Protein 7UI8 (pdb70)

Secondary structure (DSSP, 8-state):
--TT--EEEEEEEETT----SSEEE-GGG-TTB-EEEEEEEESS-TT-EEEEEEEEEEE-TTS-EEEEEEEEEEEE--TTS-EEEEEEPPPB---TT-EEEEEEEEEESS---/--S--EEEE--TT-GGGEEEE--

Foldseek 3Di:
DPPPFKDWDKWKDWPPFPDTPNGDDDQVQQFQIKIKIKIWMARAQAFFKWWKKKFKWWQDPVRDTDTPWMDIDTDGQHNRRTDMDMDITGGGRHHPPTDIDMDIDIGTPDDPD/DPDDDDDDDDDPPPPVPDDDDDD

Radius of gyration: 15.57 Å; Cα contacts (8 Å, |Δi|>4): 382; chains: 2; bounding box: 23×36×44 Å

CATH classification: 2.60.40.3930

Nearest PDB structures (foldseek):
  7ui8-assembly1_A  TM=1.009E+00  e=3.590E-20  Enterococcus columbae
  8f90-assembly4_D  TM=9.268E-01  e=2.932E-08  Suipraeoptans intestinalis
  4ni6-assembly1_A  TM=8.683E-01  e=1.559E-08  Clostridium perfringens B str. ATCC 3626
  4mkm-assembly1_A  TM=8.497E-01  e=2.056E-07  Clostridium perfringens B str. ATCC 3626
  8f9l-assembly2_B  TM=8.148E-01  e=1.978E-06  Gemella massiliensis

Structure (mmCIF, N/CA/C/O backbone):
data_7UI8
#
_entry.id   7UI8
#
_cell.length_a   120.775
_cell.length_b   120.775
_cell.length_c   45.444
_cell.angle_alpha   90.000
_cell.angle_beta   90.000
_cell.angle_gamma   120.000
#
_symmetry.space_group_name_H-M   'P 6 2 2'
#
loop_
_entity.id
_entity.type
_entity.pdbx_description
1 polymer 'Split ester bond-containing adhesin repeat domain'
2 polymer GLY-ASP-THR-LYS-HIS-GLU-VAL-ARG-HIS-GLU-ASN-PRO-GLN-ASP-GLU-ALA-GLN-THR-ILE-VAL-VAL-ASN-LYS
3 water water
#
loop_
_atom_site.group_PDB
_atom_site.id
_atom_site.type_symbol
_atom_site.label_atom_id
_atom_site.label_alt_id
_atom_site.label_comp_id
_atom_site.label_asym_id
_atom_site.label_entity_id
_atom_site.label_seq_id
_atom_site.pdbx_PDB_ins_code
_atom_site.Cartn_x
_atom_site.Cartn_y
_atom_site.Cartn_z
_atom_site.occupancy
_atom_site.B_iso_or_equiv
_atom_site.auth_seq_id
_atom_site.auth_comp_id
_atom_site.auth_asym_id
_atom_site.auth_atom_id
_atom_site.pdbx_PDB_model_num
ATOM 1 N N . THR A 1 6 ? -30.983 17.747 39.915 1.000 72.057 6 THR A N 1
ATOM 2 C CA . THR A 1 6 ? -31.916 18.239 38.848 1.000 72.026 6 THR A CA 1
ATOM 3 C C . THR A 1 6 ? -31.999 17.248 37.688 1.000 66.293 6 THR A C 1
ATOM 4 O O . THR A 1 6 ? -30.939 16.848 37.175 1.000 64.821 6 THR A O 1
ATOM 8 N N . ASN A 1 7 ? -33.220 16.921 37.263 1.000 64.514 7 ASN A N 1
ATOM 9 C CA . ASN A 1 7 ? -33.476 16.107 36.049 1.000 64.237 7 ASN A CA 1
ATOM 10 C C . ASN A 1 7 ? -32.828 16.836 34.872 1.000 62.846 7 ASN A C 1
ATOM 11 O O . ASN A 1 7 ? -33.072 18.025 34.675 1.000 59.528 7 ASN A O 1
ATOM 16 N N . PRO A 1 8 ? -31.943 16.165 34.095 1.000 62.244 8 PRO A N 1
ATOM 17 C CA . PRO A 1 8 ? -31.346 16.760 32.897 1.000 62.169 8 PRO A CA 1
ATOM 18 C C . PRO A 1 8 ? -32.353 17.302 31.870 1.000 61.974 8 PRO A C 1
ATOM 19 O O . PRO A 1 8 ? -32.021 18.249 31.198 1.000 60.672 8 PRO A O 1
ATOM 23 N N . LYS A 1 9 ? -33.538 16.685 31.790 1.000 62.698 9 LYS A N 1
ATOM 24 C CA . LYS A 1 9 ? -34.646 17.011 30.848 1.000 61.169 9 LYS A CA 1
ATOM 25 C C . LYS A 1 9 ? -35.451 18.238 31.299 1.000 58.664 9 LYS A C 1
ATOM 26 O O . LYS A 1 9 ? -36.201 18.765 30.467 1.000 61.463 9 LYS A O 1
ATOM 32 N N . GLU A 1 10 ? -35.371 18.628 32.574 1.000 60.565 10 GLU A N 1
ATOM 33 C CA . GLU A 1 10 ? -36.078 19.813 33.133 1.000 63.152 10 GLU A CA 1
ATOM 34 C C . GLU A 1 10 ? -35.600 21.076 32.414 1.000 59.560 10 GLU A C 1
ATOM 35 O O . GLU A 1 10 ? -34.393 21.180 32.160 1.000 59.928 10 GLU A O 1
ATOM 41 N N . GLY A 1 11 ? -36.512 22.010 32.137 1.000 57.200 11 GLY A N 1
ATOM 42 C CA . GLY A 1 11 ? -36.178 23.358 31.646 1.000 56.539 11 GLY A CA 1
ATOM 43 C C . GLY A 1 11 ? -36.834 23.665 30.313 1.000 55.862 11 GLY A C 1
ATOM 44 O O . GLY A 1 11 ? -36.882 22.786 29.444 1.000 53.703 11 GLY A O 1
ATOM 45 N N . GLN A 1 12 ? -37.307 24.894 30.159 1.000 57.246 12 GLN A N 1
ATOM 46 C CA . GLN A 1 12 ? -37.890 25.415 28.903 1.000 60.304 12 GLN A CA 1
ATOM 47 C C . GLN A 1 12 ? -37.350 26.825 28.669 1.000 56.585 12 GLN A C 1
ATOM 48 O O . GLN A 1 12 ? -37.296 27.594 29.636 1.000 54.347 12 GLN A O 1
ATOM 54 N N . LEU A 1 13 ? -36.955 27.125 27.431 1.000 57.237 13 LEU A N 1
ATOM 55 C CA . LEU A 1 13 ? -36.700 28.502 26.940 1.000 56.636 13 LEU A CA 1
ATOM 56 C C . LEU A 1 13 ? -37.705 28.803 25.825 1.000 55.447 13 LEU A C 1
ATOM 57 O O . LEU A 1 13 ? -37.712 28.070 24.823 1.000 57.703 13 LEU A O 1
ATOM 62 N N . ALA A 1 14 ? -38.544 29.820 26.016 1.000 56.119 14 ALA A N 1
ATOM 63 C CA . ALA A 1 14 ? -39.310 30.492 24.942 1.000 55.299 14 ALA A CA 1
ATOM 64 C C . ALA A 1 14 ? -38.606 31.818 24.638 1.000 58.224 14 ALA A C 1
ATOM 65 O O . ALA A 1 14 ? -38.191 32.505 25.595 1.000 63.429 14 ALA A O 1
ATOM 67 N N . THR A 1 15 ? -38.439 32.152 23.359 1.000 55.662 15 THR A N 1
ATOM 68 C CA . THR A 1 15 ? -37.719 33.368 22.911 1.000 54.628 15 THR A CA 1
ATOM 69 C C . THR A 1 15 ? -38.622 34.174 21.973 1.000 56.110 15 THR A C 1
ATOM 70 O O . THR A 1 15 ? -39.278 33.568 21.107 1.000 59.792 15 THR A O 1
ATOM 74 N N . THR A 1 16 ? -38.657 35.493 22.164 1.000 56.217 16 THR A N 1
ATOM 75 C CA . THR A 1 16 ? -39.299 36.468 21.249 1.000 57.815 16 THR A CA 1
ATOM 76 C C . THR A 1 16 ? -38.239 37.480 20.814 1.000 57.107 16 THR A C 1
ATOM 77 O O . THR A 1 16 ? -37.718 38.194 21.688 1.000 58.646 16 THR A O 1
ATOM 81 N N . VAL A 1 17 ? -37.908 37.506 19.522 1.000 56.691 17 VAL A N 1
ATOM 82 C CA . VAL A 1 17 ? -36.944 38.487 18.949 1.000 56.961 17 VAL A CA 1
ATOM 83 C C . VAL A 1 17 ? -37.688 39.804 18.706 1.000 55.257 17 VAL A C 1
ATOM 84 O O . VAL A 1 17 ? -38.888 39.763 18.364 1.000 54.377 17 VAL A O 1
ATOM 88 N N . SER A 1 18 ? -37.003 40.929 18.913 1.000 56.247 18 SER A N 1
ATOM 89 C CA . SER A 1 18 ? -37.495 42.294 18.593 1.000 56.940 18 SER A CA 1
ATOM 90 C C . SER A 1 18 ? -36.349 43.109 17.989 1.000 56.381 18 SER A C 1
ATOM 91 O O . SER A 1 18 ? -35.171 42.752 18.201 1.000 55.883 18 SER A O 1
ATOM 94 N N . VAL A 1 19 ? -36.700 44.147 17.236 1.000 56.431 19 VAL A N 1
ATOM 95 C CA . VAL A 1 19 ? -35.740 45.141 16.679 1.000 55.467 19 VAL A CA 1
ATOM 96 C C . VAL A 1 19 ? -36.144 46.526 17.184 1.000 53.744 19 VAL A C 1
ATOM 97 O O . VAL A 1 19 ? -37.349 46.845 17.142 1.000 50.977 19 VAL A O 1
ATOM 101 N N . LYS A 1 20 ? -35.166 47.311 17.635 1.000 55.700 20 LYS A N 1
ATOM 102 C CA . LYS A 1 20 ? -35.386 48.684 18.154 1.000 62.699 20 LYS A CA 1
ATOM 103 C C . LYS A 1 20 ? -36.172 49.515 17.127 1.000 64.587 20 LYS A C 1
ATOM 104 O O . LYS A 1 20 ? -35.815 49.487 15.927 1.000 62.375 20 LYS A O 1
ATOM 110 N N . ASN A 1 21 ? -37.221 50.200 17.593 1.000 67.516 21 ASN A N 1
ATOM 111 C CA . ASN A 1 21 ? -38.052 51.161 16.816 1.000 69.248 21 ASN A CA 1
ATOM 112 C C . ASN A 1 21 ? -38.791 50.424 15.698 1.000 66.494 21 ASN A C 1
ATOM 113 O O . ASN A 1 21 ? -39.184 51.072 14.719 1.000 67.383 21 ASN A O 1
ATOM 118 N N . ASN A 1 22 ? -38.999 49.121 15.883 1.000 65.488 22 ASN A N 1
ATOM 119 C CA . ASN A 1 22 ? -39.866 48.257 15.047 1.000 62.682 22 ASN A CA 1
ATOM 120 C C . ASN A 1 22 ? -40.914 47.646 15.982 1.000 64.051 22 ASN A C 1
ATOM 121 O O . ASN A 1 22 ? -40.526 47.164 17.052 1.000 67.358 22 ASN A O 1
ATOM 126 N N . GLU A 1 23 ? -42.185 47.675 15.585 1.000 65.499 23 GLU A N 1
ATOM 127 C CA . GLU A 1 23 ? -43.354 47.296 16.423 1.000 68.671 23 GLU A CA 1
ATOM 128 C C . GLU A 1 23 ? -43.798 45.868 16.077 1.000 65.481 23 GLU A C 1
ATOM 129 O O . GLU A 1 23 ? -44.538 45.276 16.886 1.000 63.944 23 GLU A O 1
ATOM 135 N N . SER A 1 24 ? -43.365 45.343 14.922 1.000 59.201 24 SER A N 1
ATOM 136 C CA . SER A 1 24 ? -43.734 44.010 14.377 1.000 56.009 24 SER A CA 1
ATOM 137 C C . SER A 1 24 ? -43.141 42.895 15.247 1.000 55.309 24 SER A C 1
ATOM 138 O O . SER A 1 24 ? -42.108 43.118 15.900 1.000 56.816 24 SER A O 1
ATOM 141 N N . THR A 1 25 ? -43.761 41.719 15.224 1.000 55.530 25 THR A N 1
ATOM 142 C CA . THR A 1 25 ? -43.317 40.535 16.000 1.000 58.533 25 THR A CA 1
ATOM 143 C C . THR A 1 25 ? -43.852 39.257 15.346 1.000 57.837 25 THR A C 1
ATOM 144 O O . THR A 1 25 ? -44.947 39.297 14.775 1.000 56.901 25 THR A O 1
ATOM 148 N N . THR A 1 26 ? -43.091 38.168 15.438 1.000 61.133 26 THR A N 1
ATOM 149 C CA . THR A 1 26 ? -43.547 36.789 15.126 1.000 61.952 26 THR A CA 1
ATOM 150 C C . THR A 1 26 ? -44.113 36.739 13.710 1.000 59.625 26 THR A C 1
ATOM 151 O O . THR A 1 26 ? -45.284 36.434 13.529 1.000 64.036 26 THR A O 1
ATOM 155 N N . PRO A 1 27 ? -43.315 37.019 12.657 1.000 61.200 27 PRO A N 1
ATOM 156 C CA . PRO A 1 27 ? -41.923 37.440 12.793 1.000 61.652 27 PRO A CA 1
ATOM 157 C C . PRO A 1 27 ? -41.763 38.962 12.738 1.000 61.334 27 PRO A C 1
ATOM 158 O O . PRO A 1 27 ? -42.669 39.634 12.293 1.000 66.261 27 PRO A O 1
ATOM 162 N N . VAL A 1 28 ? -40.613 39.459 13.186 1.000 59.943 28 VAL A N 1
ATOM 163 C CA . VAL A 1 28 ? -40.191 40.870 12.964 1.000 59.140 28 VAL A CA 1
ATOM 164 C C . VAL A 1 28 ? -40.035 41.057 11.452 1.000 59.918 28 VAL A C 1
ATOM 165 O O . VAL A 1 28 ? -39.423 40.186 10.810 1.000 58.404 28 VAL A O 1
ATOM 169 N N . ARG A 1 29 ? -40.585 42.137 10.900 1.000 61.880 29 ARG A N 1
ATOM 170 C CA . ARG A 1 29 ? -40.429 42.478 9.464 1.000 64.517 29 ARG A CA 1
ATOM 171 C C . ARG A 1 29 ? -39.671 43.801 9.351 1.000 61.296 29 ARG A C 1
ATOM 172 O O . ARG A 1 29 ? -40.068 44.754 10.031 1.000 61.693 29 ARG A O 1
ATOM 180 N N . LEU A 1 30 ? -38.599 43.823 8.553 1.000 59.909 30 LEU A N 1
ATOM 181 C CA . LEU A 1 30 ? -37.775 45.025 8.255 1.000 61.037 30 LEU A CA 1
ATOM 182 C C . LEU A 1 30 ? -37.941 45.401 6.786 1.000 60.697 30 LEU A C 1
ATOM 183 O O . LEU A 1 30 ? -37.831 44.502 5.931 1.000 62.734 30 LEU A O 1
ATOM 188 N N . LEU A 1 31 ? -38.138 46.687 6.503 1.000 58.935 31 LEU A N 1
ATOM 189 C CA . LEU A 1 31 ? -37.946 47.237 5.137 1.000 57.776 31 LEU A CA 1
ATOM 190 C C . LEU A 1 31 ? -36.454 47.101 4.808 1.000 57.243 31 LEU A C 1
ATOM 191 O O . LEU A 1 31 ? -35.645 47.115 5.758 1.000 57.896 31 LEU A O 1
ATOM 196 N N . SER A 1 32 ? -36.112 46.940 3.527 1.000 58.197 32 SER A N 1
ATOM 197 C CA . SER A 1 32 ? -34.716 46.854 3.017 1.000 59.330 32 SER A CA 1
ATOM 198 C C . SER A 1 32 ? -33.893 48.082 3.439 1.000 60.428 32 SER A C 1
ATOM 199 O O . SER A 1 32 ? -32.669 47.919 3.604 1.000 65.147 32 SER A O 1
ATOM 202 N N . LYS A 1 33 ? -34.528 49.251 3.607 1.000 58.839 33 LYS A N 1
ATOM 203 C CA . LYS A 1 33 ? -33.870 50.532 4.007 1.000 60.086 33 LYS A CA 1
ATOM 204 C C . LYS A 1 33 ? -33.436 50.510 5.486 1.000 58.935 33 LYS A C 1
ATOM 205 O O . LYS A 1 33 ? -32.585 51.350 5.854 1.000 56.030 33 LYS A O 1
ATOM 211 N N . ASP A 1 34 ? -33.993 49.616 6.313 1.000 56.925 34 ASP A N 1
ATOM 212 C CA . ASP A 1 34 ? -33.808 49.620 7.79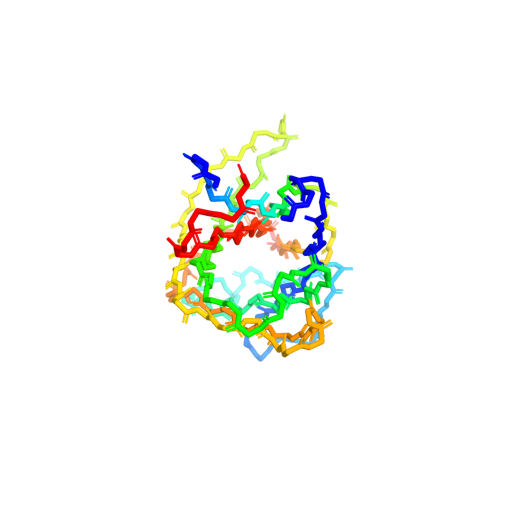2 1.000 56.890 34 ASP A CA 1
ATOM 213 C C . ASP A 1 34 ? -32.908 48.454 8.222 1.000 55.567 34 ASP A C 1
ATOM 214 O O . ASP A 1 34 ? -33.167 47.879 9.293 1.000 59.863 34 ASP A O 1
ATOM 219 N N . THR A 1 35 ? -31.865 48.156 7.446 1.000 54.170 35 THR A N 1
ATOM 220 C CA . THR A 1 35 ? -31.002 46.953 7.597 1.000 54.305 35 THR A CA 1
ATOM 221 C C . THR A 1 35 ? -29.612 47.289 8.156 1.000 52.954 35 THR A C 1
ATOM 222 O O . THR A 1 35 ? -28.891 46.331 8.504 1.000 51.352 35 THR A O 1
ATOM 226 N N . GLN A 1 36 ? -29.238 48.573 8.229 1.000 55.056 36 GLN A N 1
ATOM 227 C CA . GLN A 1 36 ? -27.873 49.025 8.623 1.000 52.980 36 GLN A CA 1
ATOM 228 C C . GLN A 1 36 ? -27.846 49.281 10.132 1.000 55.358 36 GLN A C 1
ATOM 229 O O . GLN A 1 36 ? -28.714 50.026 10.615 1.000 54.182 36 GLN A O 1
ATOM 235 N N . GLY A 1 37 ? -26.880 48.680 10.835 1.000 58.131 37 GLY A N 1
ATOM 236 C CA . GLY A 1 37 ? -26.694 48.807 12.294 1.000 59.710 37 GLY A CA 1
ATOM 237 C C . GLY A 1 37 ? -27.971 48.515 13.064 1.000 59.555 37 GLY A C 1
ATOM 238 O O . GLY A 1 37 ? -28.376 49.362 13.848 1.000 61.404 37 GLY A O 1
ATOM 239 N N . VAL A 1 38 ? -28.588 47.353 12.843 1.000 62.812 38 VAL A N 1
ATOM 240 C CA . VAL A 1 38 ? -29.858 46.940 13.509 1.000 62.590 38 VAL A CA 1
ATOM 241 C C . VAL A 1 38 ? -29.535 46.464 14.931 1.000 65.858 38 VAL A C 1
ATOM 242 O O . VAL A 1 38 ? -28.558 45.702 15.101 1.000 67.793 38 VAL A O 1
ATOM 246 N N . GLU A 1 39 ? -30.324 46.908 15.914 1.000 64.963 39 GLU A N 1
ATOM 247 C CA . GLU A 1 39 ? -30.198 46.483 17.332 1.000 65.946 39 GLU A CA 1
ATOM 248 C C . GLU A 1 39 ? -31.282 45.448 17.622 1.000 62.380 39 GLU A C 1
ATOM 249 O O . GLU A 1 39 ? -32.453 45.836 17.831 1.000 59.209 39 GLU A O 1
ATOM 255 N N . VAL A 1 40 ? -30.870 44.180 17.603 1.000 57.941 40 VAL A N 1
ATOM 256 C CA . VAL A 1 40 ? -31.727 42.992 17.856 1.000 55.022 40 VAL A CA 1
ATOM 257 C C . VAL A 1 40 ? -31.684 42.684 19.354 1.000 54.152 40 VAL A C 1
ATOM 258 O O . VAL A 1 40 ? -30.580 42.488 19.892 1.000 54.061 40 VAL A O 1
ATOM 262 N N . THR A 1 41 ? -32.847 42.689 20.000 1.000 54.719 41 THR A N 1
ATOM 263 C CA . THR A 1 41 ? -33.062 42.146 21.363 1.000 55.061 41 THR A CA 1
ATOM 264 C C . THR A 1 41 ? -33.700 40.764 21.223 1.000 57.484 41 THR A C 1
ATOM 265 O O . THR A 1 41 ? -34.430 40.552 20.232 1.000 58.865 41 THR A O 1
ATOM 269 N N . ASP A 1 42 ? -33.426 39.867 22.174 1.000 58.647 42 ASP A N 1
ATOM 270 C CA . ASP A 1 42 ? -34.133 38.568 22.327 1.000 57.642 42 ASP A CA 1
ATOM 271 C C . ASP A 1 42 ? -34.595 38.434 23.779 1.000 56.015 42 ASP A C 1
ATOM 272 O O . ASP A 1 42 ? -33.728 38.434 24.680 1.000 56.071 42 ASP A O 1
ATOM 277 N N . THR A 1 43 ? -35.910 38.335 23.985 1.000 54.781 43 THR A N 1
ATOM 278 C CA . THR A 1 43 ? -36.544 38.141 25.311 1.000 54.505 43 THR A CA 1
ATOM 279 C C . THR A 1 43 ? -36.652 36.641 25.581 1.000 56.549 43 THR A C 1
ATOM 280 O O . THR A 1 43 ? -37.394 35.965 24.841 1.000 53.586 43 THR A O 1
ATOM 284 N N . VAL A 1 44 ? -35.941 36.161 26.602 1.000 55.753 44 VAL A N 1
ATOM 285 C CA . VAL A 1 44 ? -35.906 34.727 27.003 1.000 59.048 44 VAL A CA 1
ATOM 286 C C . VAL A 1 44 ? -36.827 34.540 28.209 1.000 58.559 44 VAL A C 1
ATOM 287 O O . VAL A 1 44 ? -36.427 34.934 29.320 1.000 59.626 44 VAL A O 1
ATOM 291 N N . SER A 1 45 ? -38.012 33.976 27.976 1.000 56.835 45 SER A N 1
ATOM 292 C CA . SER A 1 45 ? -38.913 33.413 29.011 1.000 58.589 45 SER A CA 1
ATOM 293 C C . SER A 1 45 ? -38.417 32.010 29.373 1.000 60.225 45 SER A C 1
ATOM 294 O O . SER A 1 45 ? -38.329 31.163 28.464 1.000 59.363 45 SER A O 1
ATOM 297 N N . TYR A 1 46 ? -38.072 31.776 30.639 1.000 61.786 46 TYR A N 1
ATOM 298 C CA . TYR A 1 46 ? -37.543 30.474 31.116 1.000 63.863 46 TYR A CA 1
ATOM 299 C C . TYR A 1 46 ? -38.466 29.928 32.206 1.000 65.041 46 TYR A C 1
ATOM 300 O O . TYR A 1 46 ? -39.076 30.731 32.935 1.000 67.133 46 TYR A O 1
ATOM 309 N N . SER A 1 47 ? -38.571 28.600 32.285 1.000 61.302 47 SER A N 1
ATOM 310 C CA . SER A 1 47 ? -39.329 27.868 33.329 1.000 61.500 47 SER A CA 1
ATOM 311 C C . SER A 1 47 ? -38.600 26.565 33.673 1.000 59.162 47 SER A C 1
ATOM 312 O O . SER A 1 47 ? -37.929 26.004 32.782 1.000 55.882 47 SER A O 1
ATOM 315 N N . ASP A 1 48 ? -38.715 26.131 34.930 1.000 60.182 48 ASP A N 1
ATOM 316 C CA . ASP A 1 48 ? -38.193 24.836 35.447 1.000 62.249 48 ASP A CA 1
ATOM 317 C C . ASP A 1 48 ? -36.663 24.826 35.378 1.000 59.719 48 ASP A C 1
ATOM 318 O O . ASP A 1 48 ? -36.089 23.743 35.174 1.000 57.107 48 ASP A O 1
ATOM 323 N N . LEU A 1 49 ? -36.033 25.991 35.532 1.000 61.187 49 LEU A N 1
ATOM 324 C CA . LEU A 1 49 ? -34.583 26.095 35.830 1.000 63.609 49 LEU A CA 1
ATOM 325 C C . LEU A 1 49 ? -34.418 25.918 37.343 1.000 63.335 49 LEU A C 1
ATOM 326 O O . LEU A 1 49 ? -35.407 26.110 38.068 1.000 61.046 49 LEU A O 1
ATOM 331 N N . VAL A 1 50 ? -33.230 25.526 37.797 1.000 61.094 50 VAL A N 1
ATOM 332 C CA . VAL A 1 50 ? -32.926 25.407 39.248 1.000 61.235 50 VAL A CA 1
ATOM 333 C C . VAL A 1 50 ? -32.938 26.826 39.825 1.000 62.372 50 VAL A C 1
ATOM 334 O O . VAL A 1 50 ? -32.011 27.600 39.510 1.000 62.260 50 VAL A O 1
ATOM 338 N N . GLY A 1 51 ? -33.973 27.152 40.605 1.000 61.350 51 GLY A N 1
ATOM 339 C CA . GLY A 1 51 ? -34.181 28.488 41.193 1.000 63.748 51 GLY A CA 1
ATOM 340 C C . GLY A 1 51 ? -32.948 28.979 41.936 1.000 64.913 51 GLY A C 1
ATOM 341 O O . GLY A 1 51 ? -32.333 28.174 42.663 1.000 64.758 51 GLY A O 1
ATOM 342 N N . GLY A 1 52 ? -32.587 30.250 41.742 1.000 63.242 52 GLY A N 1
ATOM 343 C CA . GLY A 1 52 ? -31.502 30.922 42.480 1.000 62.140 52 GLY A CA 1
ATOM 344 C C . GLY A 1 52 ? -30.122 30.553 41.968 1.000 61.695 52 GLY A C 1
ATOM 345 O O . GLY A 1 52 ? -29.152 31.087 42.514 1.000 64.336 52 GLY A O 1
ATOM 346 N N . LYS A 1 53 ? -30.023 29.699 40.945 1.000 65.687 53 LYS A N 1
ATOM 347 C CA . LYS A 1 53 ? -28.729 29.271 40.347 1.000 65.123 53 LYS A CA 1
ATOM 348 C C . LYS A 1 53 ? -28.371 30.180 39.167 1.000 65.474 53 LYS A C 1
ATOM 349 O O . LYS A 1 53 ? -29.298 30.700 38.500 1.000 64.393 53 LYS A O 1
ATOM 355 N N . VAL A 1 54 ? -27.064 30.345 38.936 1.000 65.004 54 VAL A N 1
ATOM 356 C CA . VAL A 1 54 ? -26.466 31.204 37.873 1.000 64.119 54 VAL A CA 1
ATOM 357 C C . VAL A 1 54 ? -26.325 30.375 36.598 1.000 61.539 54 VAL A C 1
ATOM 358 O O . VAL A 1 54 ? -25.836 29.235 36.689 1.000 59.591 54 VAL A O 1
ATOM 362 N N . TYR A 1 55 ? -26.709 30.959 35.461 1.000 64.524 55 TYR A N 1
ATOM 363 C CA . TYR A 1 55 ? -26.636 30.337 34.113 1.000 63.700 55 TYR A CA 1
ATOM 364 C C . TYR A 1 55 ? -25.770 31.213 33.209 1.000 60.836 55 TYR A C 1
ATOM 365 O O . TYR A 1 55 ? -25.773 32.442 33.387 1.000 59.610 55 TYR A O 1
ATOM 374 N N . GLU A 1 56 ? -25.029 30.584 32.295 1.000 60.671 56 GLU A N 1
ATOM 375 C CA . GLU A 1 56 ? -24.405 31.256 31.128 1.000 59.287 56 GLU A CA 1
ATOM 376 C C . GLU A 1 56 ? -25.436 31.217 29.997 1.000 60.696 56 GLU A C 1
ATOM 377 O O . GLU A 1 56 ? -25.590 30.151 29.370 1.000 64.742 56 GLU A O 1
ATOM 379 N N . LEU A 1 57 ? -26.157 32.323 29.796 1.000 60.468 57 LEU A N 1
ATOM 380 C CA . LEU A 1 57 ? -27.125 32.496 28.680 1.000 59.867 57 LEU A CA 1
ATOM 381 C C . LEU A 1 57 ? -26.365 32.952 27.435 1.000 55.766 57 LEU A C 1
ATOM 382 O O . LEU A 1 57 ? -25.833 34.072 27.461 1.000 55.450 57 LEU A O 1
ATOM 387 N N . THR A 1 58 ? -26.336 32.119 26.393 1.000 53.547 58 THR A N 1
ATOM 388 C CA . THR A 1 58 ? -25.765 32.455 25.065 1.000 52.270 58 THR A CA 1
ATOM 389 C C . THR A 1 58 ? -26.869 32.469 24.003 1.000 51.555 58 THR A C 1
ATOM 390 O O . THR A 1 58 ? -27.470 31.406 23.749 1.000 47.835 58 THR A O 1
ATOM 394 N N . GLY A 1 59 ? -27.087 33.634 23.396 1.000 51.820 59 GLY A N 1
ATOM 395 C CA . GLY A 1 59 ? -27.927 33.812 22.199 1.000 53.965 59 GLY A CA 1
ATOM 396 C C . GLY A 1 59 ? -27.071 33.896 20.947 1.000 55.501 59 GLY A C 1
ATOM 397 O O . GLY A 1 59 ? -25.956 34.446 21.022 1.000 58.479 59 GLY A O 1
ATOM 398 N N . THR A 1 60 ? -27.570 33.367 19.831 1.000 54.163 60 THR A N 1
ATOM 399 C CA . THR A 1 60 ? -26.869 33.343 18.526 1.000 53.774 60 THR A CA 1
ATOM 400 C C . THR A 1 60 ? -27.831 33.815 17.432 1.000 55.953 60 THR A C 1
ATOM 401 O O . THR A 1 60 ? -28.889 33.177 17.251 1.0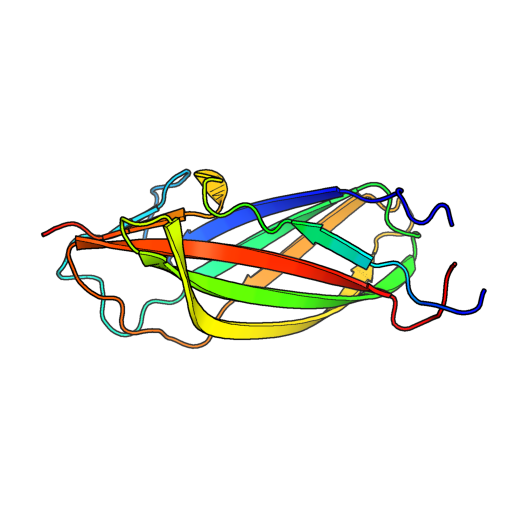00 52.742 60 THR A O 1
ATOM 405 N N . LEU A 1 61 ? -27.481 34.918 16.765 1.000 56.564 61 LEU A N 1
ATOM 406 C CA . LEU A 1 61 ? -28.207 35.432 15.580 1.000 58.839 61 LEU A CA 1
ATOM 407 C C . LEU A 1 61 ? -27.737 34.630 14.365 1.000 57.251 61 LEU A C 1
ATOM 408 O O . LEU A 1 61 ? -26.548 34.726 14.020 1.000 55.255 61 LEU A O 1
ATOM 413 N N . MET A 1 62 ? -28.637 33.826 13.796 1.000 59.974 62 MET A N 1
ATOM 414 C CA . MET A 1 62 ? -28.375 32.914 12.652 1.000 62.364 62 MET A CA 1
ATOM 415 C C . MET A 1 62 ? -28.997 33.521 11.391 1.000 61.322 62 MET A C 1
ATOM 416 O O . MET A 1 62 ? -30.149 33.985 11.473 1.000 60.672 62 MET A O 1
ATOM 421 N N . GLN A 1 63 ? -28.267 33.527 10.275 1.000 65.253 63 GLN A N 1
ATOM 422 C CA . GLN A 1 63 ? -28.866 33.725 8.930 1.000 69.872 63 GLN A CA 1
ATOM 423 C C . GLN A 1 63 ? -29.345 32.361 8.434 1.000 69.119 63 GLN A C 1
ATOM 424 O O . GLN A 1 63 ? -28.515 31.442 8.356 1.000 66.575 63 GLN A O 1
ATOM 430 N N . ILE A 1 64 ? -30.639 32.241 8.136 1.000 71.227 64 ILE A N 1
ATOM 431 C CA . ILE A 1 64 ? -31.284 30.957 7.731 1.000 75.257 64 ILE A CA 1
ATOM 432 C C . ILE A 1 64 ? -31.483 30.991 6.210 1.000 76.142 64 ILE A C 1
ATOM 433 O O . ILE A 1 64 ? -32.340 31.763 5.737 1.000 75.024 64 ILE A O 1
ATOM 438 N N . LYS A 1 65 ? -30.683 30.199 5.486 1.000 80.303 65 LYS A N 1
ATOM 439 C CA . LYS A 1 65 ? -30.692 30.091 4.001 1.000 81.616 65 LYS A CA 1
ATOM 440 C C . LYS A 1 65 ? -31.922 29.280 3.571 1.000 81.230 65 LYS A C 1
ATOM 441 O O . LYS A 1 65 ? -32.461 28.537 4.418 1.000 81.152 65 LYS A O 1
ATOM 447 N N . ALA A 1 66 ? -32.346 29.416 2.308 1.000 83.430 66 ALA A N 1
ATOM 448 C CA . ALA A 1 66 ? -33.574 28.801 1.737 1.000 81.150 66 ALA A CA 1
ATOM 449 C C . ALA A 1 66 ? -33.556 27.273 1.904 1.000 80.517 66 ALA A C 1
ATOM 450 O O . ALA A 1 66 ? -34.647 26.683 2.024 1.000 77.645 66 ALA A O 1
ATOM 452 N N . ASP A 1 67 ? -32.366 26.662 1.917 1.000 80.621 67 ASP A N 1
ATOM 453 C CA . ASP A 1 67 ? -32.155 25.191 2.035 1.000 81.442 67 ASP A CA 1
ATOM 454 C C . ASP A 1 6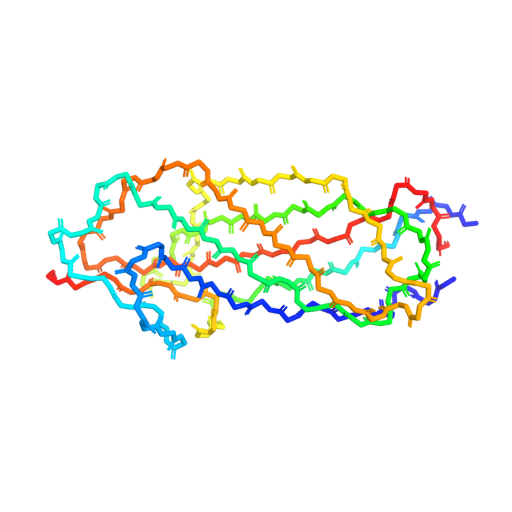7 ? -32.216 24.732 3.503 1.000 85.552 67 ASP A C 1
ATOM 455 O O . ASP A 1 67 ? -31.998 23.525 3.739 1.000 86.507 67 ASP A O 1
ATOM 460 N N . GLY A 1 68 ? -32.460 25.643 4.454 1.000 80.486 68 GLY A N 1
ATOM 461 C CA . GLY A 1 68 ? -32.683 25.310 5.876 1.000 77.602 68 GLY A CA 1
ATOM 462 C C . GLY A 1 68 ? -31.402 25.297 6.701 1.000 75.373 68 GLY A C 1
ATOM 463 O O . GLY A 1 68 ? -31.514 25.139 7.929 1.000 72.574 68 GLY A O 1
ATOM 464 N N . SER A 1 69 ? -30.228 25.435 6.073 1.000 72.900 69 SER A N 1
ATOM 465 C CA . SER A 1 69 ? -28.924 25.597 6.772 1.000 75.209 69 SER A CA 1
ATOM 466 C C . SER A 1 69 ? -28.866 26.999 7.388 1.000 75.784 69 SER A C 1
ATOM 467 O O . SER A 1 69 ? -29.600 27.889 6.908 1.000 77.565 69 SER A O 1
ATOM 470 N N . THR A 1 70 ? -28.018 27.190 8.401 1.000 71.112 70 THR A N 1
ATOM 471 C CA . THR A 1 70 ? -27.816 28.493 9.085 1.000 67.624 70 THR A CA 1
ATOM 472 C C . THR A 1 70 ? -26.332 28.861 9.061 1.000 66.807 70 THR A C 1
ATOM 473 O O . THR A 1 70 ? -25.497 27.958 8.938 1.000 71.172 70 THR A O 1
ATOM 477 N N . GLU A 1 71 ? -26.031 30.154 9.152 1.000 70.176 71 GLU A N 1
ATOM 478 C CA . GLU A 1 71 ? -24.675 30.683 9.447 1.000 71.034 71 GLU A CA 1
ATOM 479 C C . GLU A 1 71 ? -24.817 31.737 10.550 1.000 65.873 71 GLU A C 1
ATOM 480 O O . GLU A 1 71 ? -25.627 32.662 10.379 1.000 67.084 71 GLU A O 1
ATOM 486 N N . ALA A 1 72 ? -24.072 31.580 11.646 1.000 62.874 72 ALA A N 1
ATOM 487 C CA . ALA A 1 72 ? -24.056 32.507 12.800 1.000 62.015 72 ALA A CA 1
ATOM 488 C C . ALA A 1 72 ? -23.335 33.793 12.388 1.000 60.896 72 ALA A C 1
ATOM 489 O O . ALA A 1 72 ? -22.220 33.699 11.847 1.000 65.291 72 ALA A O 1
ATOM 491 N N . ILE A 1 73 ? -23.972 34.944 12.599 1.000 59.157 73 ILE A N 1
ATOM 492 C CA . ILE A 1 73 ? -23.429 36.274 12.200 1.000 60.727 73 ILE A CA 1
ATOM 493 C C . ILE A 1 73 ? -23.102 37.083 13.460 1.000 61.659 73 ILE A C 1
ATOM 494 O O . ILE A 1 73 ? -22.223 37.969 13.382 1.000 66.170 73 ILE A O 1
ATOM 499 N N . ALA A 1 74 ? -23.778 36.788 14.573 1.000 57.451 74 ALA A N 1
ATOM 500 C CA . ALA A 1 74 ? -23.582 37.467 15.869 1.000 54.988 74 ALA A CA 1
ATOM 501 C C . ALA A 1 74 ? -23.905 36.503 17.008 1.000 55.946 74 ALA A C 1
ATOM 502 O O . ALA A 1 74 ? -24.664 35.543 16.793 1.000 56.428 74 ALA A O 1
ATOM 504 N N . SER A 1 7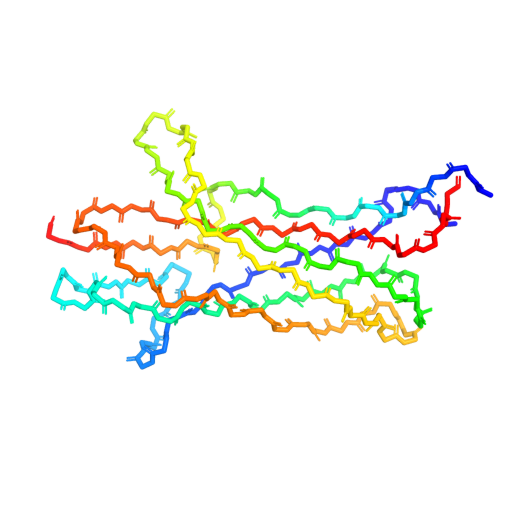5 ? -23.345 36.779 18.181 1.000 56.398 75 SER A N 1
ATOM 505 C CA . SER A 1 75 ? -23.577 36.029 19.436 1.000 56.395 75 SER A CA 1
ATOM 506 C C . SER A 1 75 ? -23.412 36.978 20.622 1.000 57.898 75 SER A C 1
ATOM 507 O O . SER A 1 75 ? -22.624 37.936 20.514 1.000 65.204 75 SER A O 1
ATOM 510 N N . ALA A 1 76 ? -24.156 36.729 21.697 1.000 57.913 76 ALA A N 1
ATOM 511 C CA . ALA A 1 76 ? -24.084 37.472 22.974 1.000 56.007 76 ALA A CA 1
ATOM 512 C C . ALA A 1 76 ? -24.219 36.461 24.106 1.000 55.376 76 ALA A C 1
ATOM 513 O O . ALA A 1 76 ? -25.080 35.574 23.989 1.000 56.558 76 ALA A O 1
ATOM 515 N N . SER A 1 77 ? -23.370 36.574 25.125 1.000 55.824 77 SER A N 1
ATOM 516 C CA . SER A 1 77 ? -23.387 35.719 26.338 1.000 57.689 77 SER A CA 1
ATOM 517 C C . SER A 1 77 ? -23.452 36.600 27.579 1.000 58.463 77 SER A C 1
ATOM 518 O O . SER A 1 77 ? -22.851 37.692 27.574 1.000 59.106 77 SER A O 1
ATOM 521 N N . LYS A 1 78 ? -24.147 36.118 28.602 1.000 58.971 78 LYS A N 1
ATOM 522 C CA . LYS A 1 78 ? -24.433 36.878 29.838 1.000 63.076 78 LYS A CA 1
ATOM 523 C C . LYS A 1 78 ? -24.521 35.884 30.993 1.000 63.807 78 LYS A C 1
ATOM 524 O O . LYS A 1 78 ? -25.209 34.862 30.825 1.000 64.695 78 LYS A O 1
ATOM 530 N N . GLU A 1 79 ? -23.833 36.156 32.103 1.000 69.018 79 GLU A N 1
ATOM 531 C CA . GLU A 1 79 ? -24.105 35.480 33.398 1.000 69.193 79 GLU A CA 1
ATOM 532 C C . GLU A 1 79 ? -25.437 36.021 33.918 1.000 62.871 79 GLU A C 1
ATOM 533 O O . GLU A 1 79 ? -25.546 37.237 34.090 1.000 61.563 79 GLU A O 1
ATOM 539 N N . VAL A 1 80 ? -26.420 35.140 34.093 1.000 61.433 80 VAL A N 1
ATOM 540 C CA . VAL A 1 80 ? -27.782 35.465 34.607 1.000 59.341 80 VAL A CA 1
ATOM 541 C C . VAL A 1 80 ? -28.037 34.586 35.828 1.000 59.212 80 VAL A C 1
ATOM 542 O O . VAL A 1 80 ? -27.287 33.616 36.019 1.000 62.894 80 VAL A O 1
ATOM 546 N N . THR A 1 81 ? -29.062 34.916 36.609 1.000 59.967 81 THR A N 1
ATOM 547 C CA . THR A 1 81 ? -29.529 34.112 37.766 1.000 62.345 81 THR A CA 1
ATOM 548 C C . THR A 1 81 ? -31.010 33.792 37.559 1.000 60.108 81 THR A C 1
ATOM 549 O O . THR A 1 81 ? -31.782 34.726 37.296 1.000 57.630 81 THR A O 1
ATOM 553 N N . ALA A 1 82 ? -31.379 32.516 37.659 1.000 60.893 82 ALA A N 1
ATOM 554 C CA . ALA A 1 82 ? -32.788 32.066 37.649 1.000 63.154 82 ALA A CA 1
ATOM 555 C C . ALA A 1 82 ? -33.471 32.573 38.923 1.000 63.602 82 ALA A C 1
ATOM 556 O O . ALA A 1 82 ? -32.874 32.431 40.007 1.000 63.659 82 ALA A O 1
ATOM 558 N N . GLU A 1 83 ? -34.663 33.160 38.789 1.000 66.651 83 GLU A N 1
ATOM 559 C CA . GLU A 1 83 ? -35.571 33.458 39.929 1.000 70.667 83 GLU A CA 1
ATOM 560 C C . GLU A 1 83 ? -35.666 32.203 40.804 1.000 71.326 83 GLU A C 1
ATOM 561 O O . GLU A 1 83 ? -35.541 31.093 40.254 1.000 73.313 83 GLU A O 1
ATOM 567 N N . THR A 1 84 ? -35.916 32.369 42.105 1.000 71.356 84 THR A N 1
ATOM 568 C CA . THR A 1 84 ? -35.966 31.258 43.094 1.000 70.777 84 THR A CA 1
ATOM 569 C C . THR A 1 84 ? -37.083 30.280 42.707 1.000 67.271 84 THR A C 1
ATOM 570 O O . THR A 1 84 ? -36.965 29.110 43.078 1.000 71.294 84 THR A O 1
ATOM 574 N N . SER A 1 85 ? -38.104 30.732 41.967 1.000 66.183 85 SER A N 1
ATOM 575 C CA . SER A 1 85 ? -39.240 29.905 41.474 1.000 64.726 85 SER A CA 1
ATOM 576 C C . SER A 1 85 ? -38.867 29.105 40.213 1.000 62.966 85 SER A C 1
ATOM 577 O O . SER A 1 85 ? -39.710 28.308 39.772 1.000 57.952 85 SER A O 1
ATOM 580 N N . GLY A 1 86 ? -37.687 29.330 39.621 1.000 64.293 86 GLY A N 1
ATOM 581 C CA . GLY A 1 86 ? -37.239 28.651 38.385 1.000 65.683 86 GLY A CA 1
ATOM 582 C C . GLY A 1 86 ? -37.894 29.190 37.114 1.000 65.401 86 GLY A C 1
ATOM 583 O O . GLY A 1 86 ? -37.486 28.744 36.026 1.000 63.492 86 GLY A O 1
ATOM 584 N N . LYS A 1 87 ? -38.893 30.078 37.243 1.000 70.124 87 LYS A N 1
ATOM 585 C CA . LYS A 1 87 ? -39.558 30.822 36.137 1.000 70.874 87 LYS A CA 1
ATOM 586 C C . LYS A 1 87 ? -39.128 32.285 36.209 1.000 68.817 87 LYS A C 1
ATOM 587 O O . LYS A 1 87 ? -38.978 32.797 37.323 1.000 72.868 87 LYS A O 1
ATOM 593 N N . GLY A 1 88 ? -38.997 32.941 35.062 1.000 67.435 88 GLY A N 1
ATOM 594 C CA . GLY A 1 88 ? -38.688 34.378 34.982 1.000 65.952 88 GLY A CA 1
ATOM 595 C C . GLY A 1 88 ? -38.415 34.802 33.555 1.000 64.551 88 GLY A C 1
ATOM 596 O O . GLY A 1 88 ? -38.811 34.079 32.625 1.000 63.366 88 GLY A O 1
ATOM 597 N N . THR A 1 89 ? -37.755 35.944 33.389 1.000 64.901 89 THR A N 1
ATOM 598 C CA . THR A 1 89 ? -37.388 36.500 32.068 1.000 63.184 89 THR A CA 1
ATOM 599 C C . THR A 1 89 ? -35.966 37.042 32.118 1.000 62.306 89 THR A C 1
ATOM 600 O O . THR A 1 89 ? -35.603 37.671 33.128 1.000 66.049 89 THR A O 1
ATOM 604 N N . TRP A 1 90 ? -35.210 36.782 31.056 1.000 63.177 90 TRP A N 1
ATOM 605 C CA . TRP A 1 90 ? -33.928 37.454 30.741 1.000 62.243 90 TRP A CA 1
ATOM 606 C C . TRP A 1 90 ? -34.091 38.201 29.415 1.000 62.511 90 TRP A C 1
ATOM 607 O O . TRP A 1 90 ? -34.918 37.759 28.598 1.000 61.874 90 TRP A O 1
ATOM 618 N N . GLU A 1 91 ? -33.361 39.308 29.244 1.000 66.872 91 GLU A N 1
ATOM 619 C CA . GLU A 1 91 ? -33.209 40.055 27.966 1.000 67.248 91 GLU A CA 1
ATOM 620 C C . GLU A 1 91 ? -31.776 39.868 27.469 1.000 63.656 91 GLU A C 1
ATOM 621 O O . GLU A 1 91 ? -30.858 39.836 28.305 1.000 62.229 91 GLU A O 1
ATOM 627 N N . LEU A 1 92 ? -31.600 39.748 26.156 1.000 61.315 92 LEU A N 1
ATOM 628 C CA . LEU A 1 92 ? -30.270 39.713 25.498 1.000 58.413 92 LEU A CA 1
ATOM 629 C C . LEU A 1 92 ? -30.330 40.645 24.286 1.000 58.840 92 LEU A C 1
ATOM 630 O O . LEU A 1 92 ? -31.348 40.616 23.579 1.000 61.075 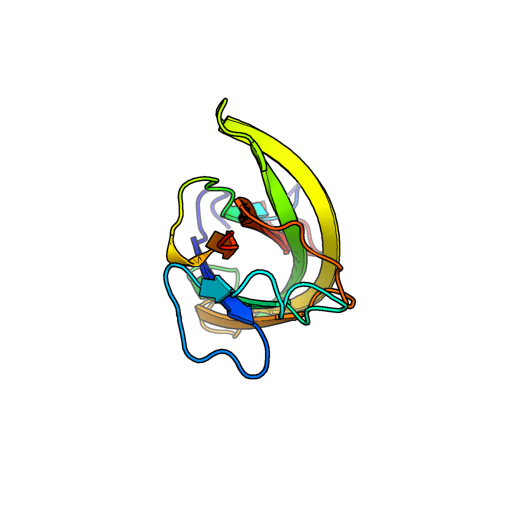92 LEU A O 1
ATOM 635 N N . THR A 1 93 ? -29.318 41.488 24.092 1.000 60.117 93 THR A N 1
ATOM 636 C CA . THR A 1 93 ? -29.195 42.355 22.890 1.000 60.941 93 THR A CA 1
ATOM 637 C C . THR A 1 93 ? -27.868 42.041 22.199 1.000 59.367 93 THR A C 1
ATOM 638 O O . THR A 1 93 ? -26.867 41.848 22.903 1.000 58.853 93 THR A O 1
ATOM 642 N N . PHE A 1 94 ? -27.888 41.960 20.869 1.000 58.205 94 PHE A N 1
ATOM 643 C CA . PHE A 1 94 ? -26.697 41.716 20.025 1.000 57.061 94 PHE A CA 1
ATOM 644 C C . PHE A 1 94 ? -26.076 43.071 19.694 1.000 57.902 94 PHE A C 1
ATOM 645 O O . PHE A 1 94 ? -26.826 44.0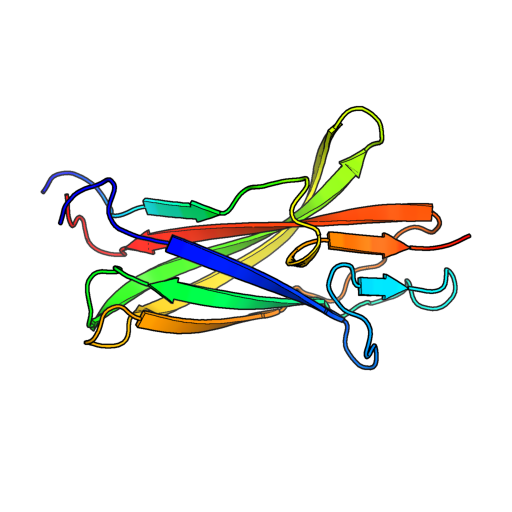61 19.638 1.000 59.144 94 PHE A O 1
ATOM 653 N N . ALA A 1 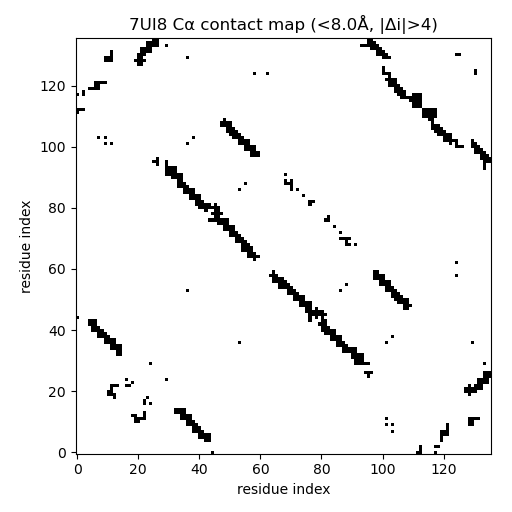95 ? -24.753 43.109 19.511 1.000 58.499 95 ALA A N 1
ATOM 654 C CA . ALA A 1 95 ? -24.034 44.262 18.925 1.000 62.171 95 ALA A CA 1
ATOM 655 C C . ALA A 1 95 ? -24.779 44.699 17.664 1.000 65.218 95 ALA A C 1
ATOM 656 O O . ALA A 1 95 ? -25.474 43.895 17.043 1.000 64.266 95 ALA A O 1
ATOM 658 N N . PRO A 1 96 ? -24.691 45.985 17.259 1.000 71.205 96 PRO A N 1
ATOM 659 C CA . PRO A 1 96 ? -25.334 46.443 16.030 1.000 72.925 96 PRO A CA 1
ATOM 660 C C . PRO A 1 96 ? -24.932 45.556 14.843 1.000 67.956 96 PRO A C 1
ATOM 661 O O . PRO A 1 96 ? -23.765 45.211 14.747 1.000 67.455 96 PRO A O 1
ATOM 665 N N . GLN A 1 97 ? -25.903 45.198 13.998 1.000 65.061 97 GLN A N 1
ATOM 666 C CA . GLN A 1 97 ? -25.719 44.258 12.862 1.000 66.290 97 GLN A CA 1
ATOM 667 C C . GLN A 1 97 ? -26.273 44.877 11.581 1.000 60.647 97 GLN A C 1
ATOM 668 O O . GLN A 1 97 ? -27.410 45.376 11.619 1.000 61.816 97 GLN A O 1
ATOM 674 N N . ASN A 1 98 ? -25.489 44.827 10.500 1.000 59.446 98 ASN A N 1
ATOM 675 C CA . ASN A 1 98 ? -25.944 45.098 9.110 1.000 59.195 98 ASN A CA 1
ATOM 676 C C . ASN A 1 98 ? -26.604 43.831 8.566 1.000 59.378 98 ASN A C 1
ATOM 677 O O . ASN A 1 98 ? -25.892 42.823 8.421 1.000 64.487 98 ASN A O 1
ATOM 682 N N . LEU A 1 99 ? -27.912 43.872 8.307 1.000 58.188 99 LEU A N 1
ATOM 683 C CA . LEU A 1 99 ? -28.674 42.722 7.752 1.000 59.663 99 LEU A CA 1
ATOM 684 C C . LEU A 1 99 ? -28.826 42.906 6.240 1.000 59.404 99 LEU A C 1
ATOM 685 O O . LEU A 1 99 ? -28.658 44.031 5.764 1.000 64.040 99 LEU A O 1
ATOM 690 N N . LYS A 1 100 ? -29.125 41.830 5.516 1.000 62.237 100 LYS A N 1
ATOM 691 C CA . LYS A 1 100 ? -29.226 41.840 4.034 1.000 63.424 100 LYS A CA 1
ATOM 692 C C . LYS A 1 100 ? -30.705 41.809 3.619 1.000 62.345 100 LYS A C 1
ATOM 693 O O . LYS A 1 100 ? -31.483 41.059 4.232 1.000 60.993 100 LYS A O 1
ATOM 699 N N . ALA A 1 101 ? -31.068 42.608 2.610 1.000 64.307 101 ALA A N 1
ATOM 700 C CA . ALA A 1 101 ? -32.420 42.681 2.005 1.000 62.133 101 ALA A CA 1
ATOM 701 C C . ALA A 1 101 ? -32.832 41.292 1.502 1.000 60.577 101 ALA A C 1
ATOM 702 O O . ALA A 1 101 ? -31.970 40.568 0.975 1.000 57.977 101 ALA A O 1
ATOM 704 N N . GLY A 1 102 ? -34.102 40.930 1.702 1.000 60.388 102 GLY A N 1
ATOM 705 C CA . GLY A 1 102 ? -34.688 39.659 1.239 1.000 59.428 102 GLY A CA 1
ATOM 706 C C . GLY A 1 102 ? -34.141 38.451 1.980 1.000 58.628 102 GLY A C 1
ATOM 707 O O . GLY A 1 102 ? -34.384 37.334 1.506 1.000 57.742 102 GLY A O 1
ATOM 708 N N . GLU A 1 103 ? -33.432 38.652 3.096 1.000 63.590 103 GLU A N 1
ATOM 709 C CA . GLU A 1 103 ? -32.824 37.560 3.906 1.000 63.650 103 GLU A CA 1
ATOM 710 C C . GLU A 1 103 ? -33.665 37.324 5.161 1.000 60.807 103 GLU A C 1
ATOM 711 O O . GLU A 1 103 ? -34.371 38.246 5.594 1.000 60.548 103 GLU A O 1
ATOM 717 N N . LYS A 1 104 ? -33.563 36.120 5.718 1.000 63.141 104 LYS A N 1
ATOM 718 C CA . LYS A 1 104 ? -34.319 35.659 6.908 1.000 64.104 104 LYS A CA 1
ATOM 719 C C . LYS A 1 104 ? -33.301 35.328 8.006 1.000 62.810 104 LYS A C 1
ATOM 720 O O . LYS A 1 104 ? -32.278 34.679 7.701 1.000 63.346 104 LYS A O 1
ATOM 726 N N . TYR A 1 105 ? -33.549 35.785 9.232 1.000 62.257 105 TYR A N 1
ATOM 727 C CA . TYR A 1 105 ? -32.666 35.551 10.405 1.000 58.659 105 TYR A CA 1
ATOM 728 C C . TYR A 1 105 ? -33.497 34.923 11.528 1.000 58.732 105 TYR A C 1
ATOM 729 O O . TYR A 1 105 ? -34.712 35.208 11.628 1.000 56.253 105 TYR A O 1
ATOM 738 N N . VAL A 1 106 ? -32.862 34.077 12.340 1.000 57.413 106 VAL A N 1
ATOM 739 C CA . VAL A 1 106 ? -33.498 33.424 13.521 1.000 57.448 106 VAL A CA 1
ATOM 740 C C . VAL A 1 106 ? -32.500 33.432 14.687 1.000 54.843 106 VAL A C 1
ATOM 741 O O . VAL A 1 106 ? -31.281 33.382 14.436 1.000 54.758 106 VAL A O 1
ATOM 745 N N . VAL A 1 107 ? -33.010 33.498 15.918 1.000 54.882 107 VAL A N 1
ATOM 746 C CA . VAL A 1 107 ? -32.195 33.546 17.168 1.000 53.853 107 VAL A CA 1
ATOM 747 C C . VAL A 1 107 ? -32.306 32.203 17.897 1.000 50.770 107 VAL A C 1
ATOM 748 O O . VAL A 1 1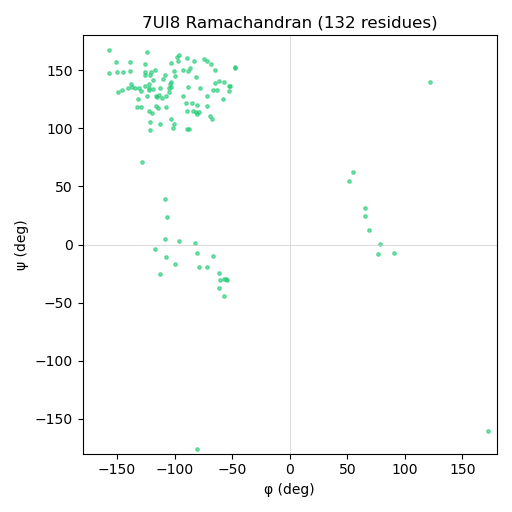07 ? -33.430 31.736 18.120 1.000 49.113 107 VAL A O 1
ATOM 752 N N . TYR A 1 108 ? -31.162 31.610 18.228 1.000 51.001 108 TYR A N 1
ATOM 753 C CA . TYR A 1 108 ? -31.034 30.439 19.130 1.000 55.262 108 TYR A CA 1
ATOM 754 C C . TYR A 1 108 ? -30.692 30.946 20.535 1.000 56.149 108 TYR A C 1
ATOM 755 O O . TYR A 1 108 ? -30.194 32.075 20.665 1.000 56.311 108 TYR A O 1
ATOM 764 N N . GLU A 1 109 ? -30.978 30.140 21.556 1.000 57.601 109 GLU A N 1
ATOM 765 C CA . GLU A 1 109 ? -30.671 30.452 22.978 1.000 56.837 109 GLU A CA 1
ATOM 766 C C . GLU A 1 109 ? -30.316 29.151 23.696 1.000 55.328 109 GLU A C 1
ATOM 767 O O . GLU A 1 109 ? -31.033 28.153 23.513 1.000 53.350 109 GLU A O 1
ATOM 773 N N . VAL A 1 110 ? -29.222 29.176 24.455 1.000 56.338 110 VAL A N 1
ATOM 774 C CA . VAL A 1 110 ? -28.757 28.065 25.330 1.000 53.193 110 VAL A CA 1
ATOM 775 C C . VAL A 1 110 ? -28.455 28.664 26.704 1.000 54.579 110 VAL A C 1
ATOM 776 O O . VAL A 1 110 ? -27.845 29.747 26.761 1.000 55.527 110 VAL A O 1
ATOM 780 N N . ALA A 1 111 ? -28.922 27.993 27.755 1.000 57.758 111 ALA A N 1
ATOM 781 C CA . ALA A 1 111 ? -28.682 28.327 29.174 1.000 57.009 111 ALA A CA 1
ATOM 782 C C . ALA A 1 111 ? -27.958 27.146 29.821 1.000 59.216 111 ALA A C 1
ATOM 783 O O . ALA A 1 111 ? -28.547 26.051 29.886 1.000 55.947 111 ALA A O 1
ATOM 785 N N . LYS A 1 112 ? -26.705 27.356 30.220 1.000 63.478 112 LYS A N 1
ATOM 786 C CA . LYS A 1 112 ? -25.884 26.361 30.955 1.000 68.109 112 LYS A CA 1
ATOM 787 C C . LYS A 1 112 ? -25.631 26.907 32.362 1.000 67.377 112 LYS A C 1
ATOM 788 O O . LYS A 1 112 ? -25.214 28.078 32.476 1.000 66.675 112 LYS A O 1
ATOM 794 N N . SER A 1 113 ? -25.908 26.103 33.389 1.000 67.014 113 SER A N 1
ATOM 795 C CA . SER A 1 113 ? -25.641 26.449 34.809 1.000 63.386 113 SER A CA 1
ATOM 796 C C . SER A 1 113 ? -24.127 26.578 35.005 1.000 63.594 113 SER A C 1
ATOM 797 O O . SER A 1 113 ? -23.392 25.762 34.408 1.000 62.663 113 SER A O 1
ATOM 800 N N . LYS A 1 114 ? -23.681 27.585 35.766 1.000 65.381 114 LYS A N 1
ATOM 801 C CA . LYS A 1 114 ? -22.249 27.765 36.136 1.000 66.285 114 LYS A CA 1
ATOM 802 C C . LYS A 1 114 ? -21.787 26.492 36.854 1.000 67.279 114 LYS A C 1
ATOM 803 O O . LYS A 1 114 ? -20.710 25.977 36.511 1.000 63.863 114 LYS A O 1
ATOM 805 N N . GLU A 1 115 ? -22.610 25.985 37.778 1.000 71.365 115 GLU A N 1
ATOM 806 C CA . GLU A 1 115 ? -22.327 24.777 38.600 1.000 73.530 115 GLU A CA 1
ATOM 807 C C . GLU A 1 115 ? -22.817 23.522 37.875 1.000 74.106 115 GLU A C 1
ATOM 808 O O . GLU A 1 115 ? -23.684 23.652 36.992 1.000 75.242 115 GLU A O 1
ATOM 814 N N . ASN A 1 116 ? -22.285 22.361 38.268 1.000 74.695 116 ASN A N 1
ATOM 815 C CA . ASN A 1 116 ? -22.641 21.021 37.728 1.000 78.095 116 ASN A CA 1
ATOM 816 C C . ASN A 1 116 ? -23.830 20.463 38.520 1.000 78.211 116 ASN A C 1
ATOM 817 O O . ASN A 1 116 ? -23.602 19.907 39.611 1.000 80.702 116 ASN A O 1
ATOM 822 N N . LEU A 1 117 ? -25.044 20.581 37.972 1.000 74.521 117 LEU A N 1
ATOM 823 C CA . LEU A 1 117 ? -26.323 20.319 38.690 1.000 72.364 117 LEU A CA 1
ATOM 824 C C . LEU A 1 117 ? -26.959 19.002 38.216 1.000 77.278 117 LEU A C 1
ATOM 825 O O . LEU A 1 117 ? -28.192 18.866 38.373 1.000 79.583 117 LEU A O 1
ATOM 830 N N . VAL A 1 118 ? -26.171 18.066 37.670 1.000 80.086 118 VAL A N 1
ATOM 831 C CA . VAL A 1 118 ? -26.679 16.785 37.090 1.000 78.473 118 VAL A CA 1
ATOM 832 C C . VAL A 1 118 ? -25.922 15.610 37.726 1.000 74.841 118 VAL A C 1
ATOM 833 O O . VAL A 1 118 ? -25.169 14.840 37.138 1.000 72.874 118 VAL A O 1
ATOM 837 N N . GLY B 2 1 ? -23.228 15.624 41.308 1.000 107.479 129 GLY B N 1
ATOM 838 C CA . GLY B 2 1 ? -23.344 15.714 39.823 1.000 106.532 129 GLY B CA 1
ATOM 839 C C . GLY B 2 1 ? -21.987 15.830 39.146 1.000 103.195 129 GLY B C 1
ATOM 840 O O . GLY B 2 1 ? -21.029 16.267 39.806 1.000 95.129 129 GLY B O 1
ATOM 841 N N . ASP B 2 2 ? -21.920 15.469 37.861 1.000 105.037 130 ASP B N 1
ATOM 842 C CA . ASP B 2 2 ? -20.667 15.417 37.058 1.000 99.993 130 ASP B CA 1
ATOM 843 C C . ASP B 2 2 ? -20.727 16.417 35.890 1.000 91.914 130 ASP B C 1
ATOM 844 O O . ASP B 2 2 ? -19.703 16.531 35.183 1.000 89.086 130 ASP B O 1
ATOM 849 N N . THR B 2 3 ? -21.849 17.125 35.687 1.000 82.703 131 THR B N 1
ATOM 850 C CA . THR B 2 3 ? -22.073 17.974 34.481 1.000 78.686 131 THR B CA 1
ATOM 851 C C . THR B 2 3 ? -23.117 19.076 34.739 1.000 75.965 131 THR B C 1
ATOM 852 O O . THR B 2 3 ? -23.842 19.003 35.752 1.000 78.100 131 THR B O 1
ATOM 856 N N . LYS B 2 4 ? -23.197 20.041 33.814 1.000 76.518 132 LYS B N 1
ATOM 857 C CA . LYS B 2 4 ? -24.021 21.280 33.905 1.000 76.447 132 LYS B CA 1
ATOM 858 C C . LYS B 2 4 ? -25.445 21.040 33.392 1.000 72.569 132 LYS B C 1
ATOM 859 O O . LYS B 2 4 ? -25.623 20.183 32.503 1.000 70.120 132 LYS B O 1
ATOM 865 N N . HIS B 2 5 ? -26.408 21.804 33.921 1.000 69.498 133 HIS B N 1
ATOM 866 C CA . HIS B 2 5 ? -27.824 21.847 33.466 1.000 67.193 133 HIS B CA 1
ATOM 867 C C . HIS B 2 5 ? -27.911 22.716 32.205 1.000 66.315 133 HIS B C 1
ATOM 868 O O . HIS B 2 5 ? -27.651 23.936 32.310 1.000 64.052 133 HIS B O 1
ATOM 875 N N . GLU B 2 6 ? -28.260 22.101 31.066 1.000 65.900 134 GLU B N 1
ATOM 876 C CA . GLU B 2 6 ? -28.238 22.725 29.716 1.000 66.511 134 GLU B CA 1
ATOM 877 C C . GLU B 2 6 ? -29.639 22.679 29.100 1.000 65.592 134 GLU B C 1
ATOM 878 O O . GLU B 2 6 ? -30.069 21.593 28.665 1.000 65.326 134 GLU B O 1
ATOM 884 N N . VAL B 2 7 ? -30.307 23.833 29.066 1.000 64.639 135 VAL B N 1
ATOM 885 C CA . VAL B 2 7 ? -31.628 24.053 28.410 1.000 62.846 135 VAL B CA 1
ATOM 886 C C . VAL B 2 7 ? -31.379 24.875 27.144 1.000 62.382 135 VAL B C 1
ATOM 887 O O . VAL B 2 7 ? -30.884 26.008 27.263 1.000 62.774 135 VAL B O 1
ATOM 891 N N . ARG B 2 8 ? -31.702 24.324 25.976 1.000 62.726 136 ARG B N 1
ATOM 892 C CA . ARG B 2 8 ? -31.509 25.020 24.681 1.000 62.902 136 ARG B CA 1
ATOM 893 C C . ARG B 2 8 ? -32.868 25.184 23.994 1.000 59.539 136 ARG B C 1
ATOM 894 O O . ARG B 2 8 ? -33.725 24.308 24.144 1.000 57.497 136 ARG B O 1
ATOM 902 N N . HIS B 2 9 ? -33.069 26.331 23.347 1.000 58.230 137 HIS B N 1
ATOM 903 C CA . HIS B 2 9 ? -34.138 26.580 22.353 1.000 55.900 137 HIS B CA 1
ATOM 904 C C . HIS B 2 9 ? -33.460 26.980 21.045 1.000 57.222 137 HIS B C 1
ATOM 905 O O . HIS B 2 9 ? -33.052 28.152 20.913 1.000 59.865 137 HIS B O 1
ATOM 912 N N . GLU B 2 10 ? -33.315 26.015 20.141 1.000 56.683 138 GLU B N 1
ATOM 913 C CA . GLU B 2 10 ? -32.611 26.178 18.850 1.000 57.492 138 GLU B CA 1
ATOM 914 C C . GLU B 2 10 ? -33.534 25.684 17.745 1.000 54.745 138 GLU B C 1
ATOM 915 O O . GLU B 2 10 ? -33.259 24.608 17.197 1.000 55.235 138 GLU B O 1
ATOM 921 N N . ASN B 2 11 ? -34.598 26.438 17.466 1.000 53.774 139 ASN B N 1
ATOM 922 C CA . ASN B 2 11 ? -35.614 26.084 16.444 1.000 55.803 139 ASN B CA 1
ATOM 923 C C . ASN B 2 11 ? -35.525 27.091 15.303 1.000 57.268 139 ASN B C 1
ATOM 924 O O . ASN B 2 11 ? -35.995 28.223 15.432 1.000 56.696 139 ASN B O 1
ATOM 929 N N . PRO B 2 12 ? -34.928 26.703 14.150 1.000 60.025 140 PRO B N 1
ATOM 930 C CA . PRO B 2 12 ? -34.757 27.624 13.025 1.000 59.114 140 PRO B CA 1
ATOM 931 C C . PRO B 2 12 ? -36.062 28.083 12.353 1.000 58.164 140 PRO B C 1
ATOM 932 O O . PRO B 2 12 ? -35.975 28.991 11.557 1.000 58.335 140 PRO B O 1
ATOM 936 N N . GLN B 2 13 ? -37.209 27.475 12.691 1.000 58.698 141 GLN B N 1
ATOM 937 C CA . GLN B 2 13 ? -38.547 27.795 12.117 1.000 57.198 141 GLN B CA 1
ATOM 938 C C . GLN B 2 13 ? -39.430 28.506 13.146 1.000 56.594 141 GLN B C 1
ATOM 939 O O . GLN B 2 13 ? -40.606 28.764 12.831 1.000 59.094 141 GLN B O 1
ATOM 945 N N . ASP B 2 14 ? -38.905 28.824 14.326 1.000 56.642 142 ASP B N 1
ATOM 946 C CA . ASP B 2 14 ? -39.687 29.557 15.352 1.000 56.320 142 ASP B CA 1
ATOM 947 C C . ASP B 2 14 ? -39.893 30.987 14.838 1.000 58.185 142 ASP B C 1
ATOM 948 O O . ASP B 2 14 ? -38.898 31.733 14.728 1.000 58.464 142 ASP B O 1
ATOM 953 N N . GLU B 2 15 ? -41.137 31.327 14.491 1.000 59.664 143 GLU B N 1
ATOM 954 C CA . GLU B 2 15 ? -41.530 32.650 13.939 1.000 60.460 143 GLU B CA 1
ATOM 955 C C . GLU B 2 15 ? -41.223 33.741 14.965 1.000 56.344 143 GLU B C 1
ATOM 956 O O . GLU B 2 15 ? -40.817 34.837 14.554 1.000 58.086 143 GLU B O 1
ATOM 962 N N . ALA B 2 16 ? -41.431 33.449 16.248 1.000 56.285 144 ALA B N 1
ATOM 963 C CA . ALA B 2 16 ? -41.225 34.395 17.369 1.000 57.769 144 ALA B CA 1
ATOM 964 C C . ALA B 2 16 ? -39.754 34.826 17.404 1.000 58.847 144 ALA B C 1
ATOM 965 O O . ALA B 2 16 ? -39.480 35.975 17.814 1.000 63.796 144 ALA B O 1
ATOM 967 N N . GLN B 2 17 ? -38.852 33.938 16.972 1.000 56.329 145 GLN B N 1
ATOM 968 C CA . GLN B 2 17 ? -37.381 34.135 17.008 1.000 57.367 145 GLN B CA 1
ATOM 969 C C . GLN B 2 17 ? -36.865 34.647 15.660 1.000 56.692 145 GLN B C 1
ATOM 970 O O . GLN B 2 17 ? -35.635 34.805 15.546 1.000 55.343 145 GLN B O 1
ATOM 975 N N . THR B 2 18 ? -37.756 34.898 14.693 1.000 56.399 146 THR B N 1
ATOM 976 C CA . THR B 2 18 ? -37.406 35.139 13.265 1.000 55.002 146 THR B CA 1
ATOM 977 C C . THR B 2 18 ? -37.488 36.634 12.928 1.000 54.427 146 THR B C 1
ATOM 978 O O . THR B 2 18 ? -38.424 37.306 13.406 1.000 54.905 146 THR B O 1
ATOM 982 N N . ILE B 2 19 ? -36.526 37.118 12.136 1.000 55.713 147 ILE B N 1
ATOM 983 C CA . ILE B 2 19 ? -36.565 38.439 11.440 1.000 56.255 147 ILE B CA 1
ATOM 984 C C . ILE B 2 19 ? -36.582 38.173 9.931 1.000 55.326 147 ILE B C 1
ATOM 985 O O . ILE B 2 19 ? -35.705 37.423 9.452 1.000 52.600 147 ILE B O 1
ATOM 990 N N . VAL B 2 20 ? -37.557 38.754 9.228 1.000 55.589 148 VAL B N 1
ATOM 991 C CA . VAL B 2 20 ? -37.696 38.691 7.744 1.000 56.267 148 VAL B CA 1
ATOM 992 C C . VAL B 2 20 ? -37.419 40.090 7.193 1.000 55.260 148 VAL B C 1
ATOM 993 O O . VAL B 2 20 ? -38.065 41.041 7.664 1.000 57.324 148 VAL B O 1
ATOM 997 N N . VAL B 2 21 ? -36.486 40.206 6.247 1.000 54.977 149 VAL B N 1
ATOM 998 C CA . VAL B 2 21 ? -36.139 41.488 5.564 1.000 57.072 149 VAL B CA 1
ATOM 999 C C . VAL B 2 21 ? -36.728 41.463 4.147 1.000 56.080 149 VAL B C 1
ATOM 1000 O O . VAL B 2 21 ? -36.517 40.475 3.435 1.000 55.701 149 VAL B O 1
ATOM 1004 N N . ASN B 2 22 ? -37.425 42.533 3.765 1.000 58.733 150 ASN B N 1
ATOM 1005 C CA . ASN B 2 22 ? -38.120 42.694 2.461 1.000 59.727 150 ASN B CA 1
ATOM 1006 C C . ASN B 2 22 ? -37.106 43.097 1.382 1.000 63.715 150 ASN B C 1
ATOM 1007 O O . ASN B 2 22 ? -35.902 43.173 1.709 1.000 62.588 150 ASN B O 1
ATOM 1012 N N . LYS B 2 23 ? -37.607 43.369 0.166 1.000 68.362 151 LYS B N 1
ATOM 1013 C CA . LYS B 2 23 ? -36.856 43.771 -1.058 1.000 70.897 151 LYS B CA 1
ATOM 1014 C C . LYS B 2 23 ? -35.965 42.601 -1.483 1.000 73.368 151 LYS B C 1
ATOM 1015 O O . LYS B 2 23 ? -36.535 41.543 -1.751 1.000 70.316 151 LYS B O 1
#

Solvent-accessible surface area: 7161 Å² total; per-residue (Å²): 74,87,78,182,82,19,124,10,57,4,60,0,46,12,140,139,41,165,40,79,70,17,0,127,2,100,44,159,64,7,121,38,8,74,0,31,0,39,0,53,8,32,68,8,37,29,41,72,54,0,41,0,46,0,25,0,29,20,13,82,122,116,39,53,48,101,60,54,15,74,20,79,90,142,15,74,1,104,130,76,2,124,24,82,19,90,6,84,5,74,89,35,100,7,133,53,49,55,69,3,0,0,27,0,19,0,76,0,55,96,78,30,49,93,127,62,78,1,66,10,116,38,78,66,34,116,30,85,20,0,0,0,34,3,61,105

B-factor: mean 64.85, std 10.2, range [44.77, 109.18]

InterPro domains:
  IPR008454 Collagen-binding surface protein Cna-like, B-type domain [PF05738] (268-354)
  IPR008454 Collagen-binding surface protein Cna-like, B-type domain [cd00222] (267-355)
  IPR013552 Thioester domain [PF08341] (79-229)
  IPR013783 Immunoglobulin-like fold [G3DSA:2.60.40.10] (806-894)
  IPR013783 Immunoglobulin-like fold [G3DSA:2.60.40.10] (930-1031)
  IPR013783 Immunoglobulin-like fold [G3DSA:2.60.40.10] (1060-1169)
  IPR023849 TQXA domain [TIGR03934] (150-187)
  IPR041033 SpaA-like, prealbumin fold domain subgroup 1 [PF17802] (810-885)
  IPR041033 SpaA-like, prealbumin fold domain subgroup 1 [PF17802] (939-1017)
  IPR041033 SpaA-like, prealbumin fold domain subgroup 1 [PF17802] (1077-1155)
  IPR041100 T-Q ester bond containing domain [NF033903] (386-468)
  IPR041100 T-Q ester bond containing domain [NF033903] (487-613)
  IPR041100 T-Q ester bond containing domain [NF033903] (632-758)
  IPR041100 T-Q ester bond containing domain [PF18202] (366-500)
  IPR041100 T-Q ester bond containing domain [PF18202] (511-645)
  IPR041100 T-Q ester bond containing domain [PF18202] (656-790)

Sequence (136 aa):
TNPKEGQLATTVSVKNNESTTPVRLLSKDTQGVEVTDTVSYSDLVGGKVYELTGTLMQIKADGSTEAIASASKEVTAETSGKGTWELTFAPQNLKAGEKYVVYEVAKSKENLVGDTKHEVRHENPQDEAQTIVVNK

Organism: NCBI:txid1121865